Protein AF-A0A954SBE2-F1 (afdb_monomer)

Radius of gyration: 17.13 Å; Cα contacts (8 Å, |Δi|>4): 245; chains: 1; bounding box: 38×42×46 Å

Secondary structure (DSSP, 8-state):
--PPPPTHHHHHHHHHHHTEEESS--PEEEEEEEETTEEEEEEEEPPEEEESSTTTT-EE---EEE-HHHHHHHSEEEEEEEE-S-SSTT-TT-SEEEEEEEETTEEEEEEEESS--TTSPPSEEEE--S-------

Sequence (137 aa):
MRISPPPWLQDFTDEVCSCLRQLADADLGCHFHLVDGTWEVSLFFAATEYVGGELDGRRTFPTFWADLNQLMSVLEVEEMYWQANAVDEQDELGTHLAFRGNYQQHQVWLRLLAEAPHSLPSGQHIEAYRGGEVENW

Structure (mmCIF, N/CA/C/O backbone):
data_AF-A0A954SBE2-F1
#
_entry.id   AF-A0A954SBE2-F1
#
loop_
_atom_site.group_PDB
_atom_site.id
_atom_site.type_symbol
_atom_site.label_atom_id
_atom_site.label_alt_id
_atom_site.label_comp_id
_atom_site.label_asym_id
_atom_site.label_entity_id
_atom_site.label_seq_id
_atom_site.pdbx_PDB_ins_code
_atom_site.Cartn_x
_atom_site.Cartn_y
_atom_site.Cartn_z
_atom_site.occupancy
_atom_site.B_iso_or_equiv
_atom_site.auth_seq_id
_atom_site.auth_comp_id
_atom_site.auth_asym_id
_atom_site.auth_atom_id
_atom_site.pdbx_PDB_model_num
ATOM 1 N N . MET A 1 1 ? -2.157 22.759 5.482 1.00 46.91 1 MET A N 1
ATOM 2 C CA . MET A 1 1 ? -1.140 22.766 6.559 1.00 46.91 1 MET A CA 1
ATOM 3 C C . MET A 1 1 ? -0.405 21.438 6.465 1.00 46.91 1 MET A C 1
ATOM 5 O O . MET A 1 1 ? -1.086 20.425 6.445 1.00 46.91 1 MET A O 1
ATOM 9 N N . ARG A 1 2 ? 0.924 21.413 6.281 1.00 55.28 2 ARG A N 1
ATOM 10 C CA . ARG A 1 2 ? 1.673 20.142 6.272 1.00 55.28 2 ARG A CA 1
ATOM 11 C C . ARG A 1 2 ? 1.751 19.648 7.714 1.00 55.28 2 ARG A C 1
ATOM 13 O O . ARG A 1 2 ? 2.387 20.297 8.538 1.00 55.28 2 ARG A O 1
ATOM 20 N N . ILE A 1 3 ? 1.023 18.582 8.017 1.00 73.88 3 ILE A N 1
ATOM 21 C CA . ILE A 1 3 ? 1.048 17.925 9.322 1.00 73.88 3 ILE A CA 1
ATOM 22 C C . ILE A 1 3 ? 2.208 16.936 9.277 1.00 73.88 3 ILE A C 1
ATOM 24 O O . ILE A 1 3 ? 2.280 16.124 8.356 1.00 73.88 3 ILE A O 1
ATOM 28 N N . SER A 1 4 ? 3.135 17.036 10.226 1.00 82.75 4 SER A N 1
ATOM 29 C CA . SER A 1 4 ? 4.189 16.032 10.363 1.00 82.75 4 SER A CA 1
ATOM 30 C C . SER A 1 4 ? 3.567 14.709 10.818 1.00 82.75 4 SER A C 1
ATOM 32 O O . SER A 1 4 ? 2.741 14.741 11.738 1.00 82.75 4 SER A O 1
ATOM 34 N N . PRO A 1 5 ? 3.938 13.566 10.216 1.00 86.38 5 PRO A N 1
ATOM 35 C CA . PRO A 1 5 ? 3.435 12.277 10.663 1.00 86.38 5 PRO A CA 1
ATOM 36 C C . PRO A 1 5 ? 3.849 12.041 12.127 1.00 86.38 5 PRO A C 1
ATOM 38 O O . PRO A 1 5 ? 5.008 12.291 12.478 1.00 86.38 5 PRO A O 1
ATOM 41 N N . PRO A 1 6 ? 2.925 11.626 13.013 1.00 92.38 6 PRO A N 1
ATOM 42 C CA . PRO A 1 6 ? 3.270 11.249 14.376 1.00 92.38 6 PRO A CA 1
ATOM 43 C C . PRO A 1 6 ? 4.204 10.027 14.395 1.00 92.38 6 PRO A C 1
ATOM 45 O O . PRO A 1 6 ? 4.137 9.203 13.485 1.00 92.38 6 PRO A O 1
ATOM 48 N N . PRO A 1 7 ? 5.033 9.857 15.443 1.00 93.12 7 PRO A N 1
ATOM 49 C CA . PRO A 1 7 ? 6.016 8.771 15.508 1.00 93.12 7 PRO A CA 1
ATOM 50 C C . PRO A 1 7 ? 5.427 7.368 15.329 1.00 93.12 7 PRO A C 1
ATOM 52 O O . PRO A 1 7 ? 6.037 6.542 14.663 1.00 93.12 7 PRO A O 1
ATOM 55 N N . TRP A 1 8 ? 4.215 7.123 15.839 1.00 95.44 8 TRP A N 1
ATOM 56 C CA . TRP A 1 8 ? 3.563 5.814 15.739 1.00 95.44 8 TRP A CA 1
ATOM 57 C C . TRP A 1 8 ? 3.287 5.376 14.293 1.00 95.44 8 TRP A C 1
ATOM 59 O O . TRP A 1 8 ? 3.129 4.185 14.047 1.00 95.44 8 TRP A O 1
ATOM 69 N N . LEU A 1 9 ? 3.235 6.304 13.324 1.00 94.94 9 LEU A N 1
ATOM 70 C CA . LEU A 1 9 ? 3.090 5.945 11.909 1.00 94.94 9 LEU A CA 1
ATOM 71 C C . LEU A 1 9 ? 4.333 5.255 11.357 1.00 94.94 9 LEU A C 1
ATOM 73 O O . LEU A 1 9 ? 4.206 4.453 10.434 1.00 94.94 9 LEU A O 1
ATOM 77 N N . GLN A 1 10 ? 5.513 5.560 11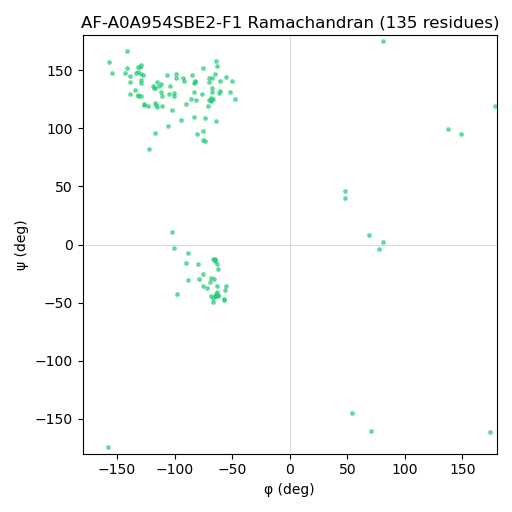.902 1.00 93.50 10 GLN A N 1
ATOM 78 C CA . GLN A 1 10 ? 6.727 4.833 11.552 1.00 93.50 10 GLN A CA 1
ATOM 79 C C . GLN A 1 10 ? 6.620 3.392 12.045 1.00 93.50 10 GLN A C 1
ATOM 81 O O . GLN A 1 10 ? 6.764 2.483 11.238 1.00 93.50 10 GLN A O 1
ATOM 86 N N . ASP A 1 11 ? 6.254 3.198 13.316 1.00 95.69 11 ASP A N 1
ATOM 87 C CA . ASP A 1 11 ? 6.068 1.864 13.900 1.00 95.69 11 ASP A CA 1
ATOM 88 C C . ASP A 1 11 ? 5.030 1.053 13.105 1.00 95.69 11 ASP A C 1
ATOM 90 O O . ASP A 1 11 ? 5.286 -0.079 12.705 1.00 95.69 11 ASP A O 1
ATOM 94 N N . PHE A 1 12 ? 3.887 1.674 12.784 1.00 97.06 12 PHE A N 1
ATOM 95 C CA . PHE A 1 12 ? 2.856 1.072 11.937 1.00 97.06 12 PHE A CA 1
ATOM 96 C C . PHE A 1 12 ? 3.407 0.657 10.569 1.00 97.06 12 PHE A C 1
ATOM 98 O O . PHE A 1 12 ? 3.171 -0.458 10.108 1.00 97.06 12 PHE A O 1
ATOM 105 N N . THR A 1 13 ? 4.144 1.555 9.912 1.00 95.69 13 THR A N 1
ATOM 106 C CA . THR A 1 13 ? 4.709 1.286 8.588 1.00 95.69 13 THR A CA 1
ATOM 107 C C . THR A 1 13 ? 5.721 0.148 8.657 1.00 95.69 13 THR A C 1
ATOM 109 O O . THR A 1 13 ? 5.665 -0.743 7.820 1.00 95.69 13 THR A O 1
ATOM 112 N N . ASP A 1 14 ? 6.587 0.115 9.669 1.00 95.88 14 ASP A N 1
ATOM 113 C CA . ASP A 1 14 ? 7.589 -0.938 9.852 1.00 95.88 14 ASP A CA 1
ATOM 114 C C . ASP A 1 14 ? 6.939 -2.314 10.083 1.00 95.88 14 ASP A C 1
ATOM 116 O O . ASP A 1 14 ? 7.365 -3.317 9.499 1.00 95.88 14 ASP A O 1
ATOM 120 N N . GLU A 1 15 ? 5.858 -2.371 10.866 1.00 97.81 15 GLU A N 1
ATOM 121 C CA . GLU A 1 15 ? 5.077 -3.596 11.056 1.00 97.81 15 GLU A CA 1
ATOM 122 C C . GLU A 1 15 ? 4.418 -4.062 9.751 1.00 97.81 15 GLU A C 1
ATOM 124 O O . GLU A 1 15 ? 4.519 -5.242 9.393 1.00 97.81 15 GLU A O 1
ATOM 129 N N . VAL A 1 16 ? 3.821 -3.148 8.979 1.00 97.62 16 VAL A N 1
ATOM 130 C CA . VAL A 1 16 ? 3.260 -3.460 7.656 1.00 97.62 16 VAL A CA 1
ATOM 131 C C . VAL A 1 16 ? 4.349 -3.938 6.689 1.00 97.62 16 VAL A C 1
ATOM 133 O O . VAL A 1 16 ? 4.157 -4.950 6.015 1.00 97.62 16 VAL A O 1
ATOM 136 N N . CYS A 1 17 ? 5.516 -3.288 6.654 1.00 95.75 17 CYS A N 1
ATOM 137 C CA . CYS A 1 17 ? 6.670 -3.697 5.846 1.00 95.75 17 CYS A CA 1
ATOM 138 C C . CYS A 1 17 ? 7.106 -5.129 6.163 1.00 95.75 17 CYS A C 1
ATOM 140 O O . CYS A 1 17 ? 7.432 -5.897 5.258 1.00 95.75 17 CYS A O 1
ATOM 142 N N . SER A 1 18 ? 7.063 -5.523 7.440 1.00 96.88 18 SER A N 1
ATOM 143 C CA . SER A 1 18 ? 7.404 -6.885 7.865 1.00 96.88 18 SER A CA 1
ATOM 144 C C . SER A 1 18 ? 6.461 -7.958 7.298 1.00 96.88 18 SER A C 1
ATOM 146 O O . SER A 1 18 ? 6.825 -9.138 7.266 1.00 96.88 18 SER A O 1
ATOM 148 N N . CYS A 1 19 ? 5.287 -7.557 6.798 1.00 97.56 19 CYS A N 1
ATOM 149 C CA . CYS A 1 19 ? 4.309 -8.419 6.134 1.00 97.56 19 CYS A CA 1
ATOM 150 C C . CYS A 1 19 ? 4.559 -8.552 4.620 1.00 97.56 19 CYS A C 1
ATOM 152 O O . CYS A 1 19 ? 3.895 -9.352 3.960 1.00 97.56 19 CYS A O 1
ATOM 154 N N . LEU A 1 20 ? 5.496 -7.785 4.050 1.00 96.75 20 LEU A N 1
ATOM 155 C CA . LEU A 1 20 ? 5.783 -7.774 2.616 1.00 96.75 20 LEU A CA 1
ATOM 156 C C . LEU A 1 20 ? 6.998 -8.645 2.279 1.00 96.75 20 LEU A C 1
ATOM 158 O O . LEU A 1 20 ? 7.949 -8.772 3.054 1.00 96.75 20 LEU A O 1
ATOM 162 N N . ARG A 1 21 ? 6.974 -9.267 1.102 1.00 95.38 21 ARG A N 1
ATOM 163 C CA . ARG A 1 21 ? 8.098 -10.019 0.528 1.00 95.38 21 ARG A CA 1
ATOM 164 C C . ARG A 1 21 ? 8.289 -9.576 -0.911 1.00 95.38 21 ARG A C 1
ATOM 166 O O . ARG A 1 21 ? 7.334 -9.623 -1.674 1.00 95.38 21 ARG A O 1
ATOM 173 N N . GLN A 1 22 ? 9.501 -9.193 -1.288 1.00 92.50 22 GLN A N 1
ATOM 174 C CA . GLN A 1 22 ? 9.834 -8.779 -2.652 1.00 92.50 22 GLN A CA 1
ATOM 175 C C . GLN A 1 22 ? 10.657 -9.853 -3.366 1.00 92.50 22 GLN A C 1
ATOM 177 O O . GLN A 1 22 ? 11.450 -10.552 -2.734 1.00 92.50 22 GLN A O 1
ATOM 182 N N . LEU A 1 23 ? 10.454 -10.000 -4.676 1.00 89.38 23 LEU A N 1
ATOM 183 C CA . LEU A 1 23 ? 11.255 -10.896 -5.513 1.00 89.38 23 LEU A CA 1
ATOM 184 C C . LEU A 1 23 ? 12.644 -10.312 -5.806 1.00 89.38 23 LEU A C 1
ATOM 186 O O . LEU A 1 23 ? 13.619 -11.053 -5.888 1.00 89.38 23 LEU A O 1
ATOM 190 N N . ALA A 1 24 ? 12.718 -8.993 -5.972 1.00 85.44 24 ALA A N 1
ATOM 191 C CA . ALA A 1 24 ? 13.939 -8.239 -6.222 1.00 85.44 24 ALA A CA 1
ATOM 192 C C . ALA A 1 24 ? 13.999 -7.037 -5.280 1.00 85.44 24 ALA A C 1
ATOM 194 O O . ALA A 1 24 ? 12.955 -6.541 -4.853 1.00 85.44 24 ALA A O 1
ATOM 195 N N . ASP A 1 25 ? 15.210 -6.578 -4.968 1.00 86.31 25 ASP A N 1
ATOM 196 C CA . ASP A 1 25 ? 15.389 -5.449 -4.064 1.00 86.31 25 ASP A CA 1
ATOM 197 C C . ASP A 1 25 ? 14.897 -4.141 -4.684 1.00 86.31 25 ASP A C 1
ATOM 199 O O . ASP A 1 25 ? 15.348 -3.743 -5.758 1.00 86.31 25 ASP A O 1
ATOM 203 N N . ALA A 1 26 ? 13.975 -3.478 -3.987 1.00 88.62 26 ALA A N 1
ATOM 204 C CA . ALA A 1 26 ? 13.473 -2.158 -4.327 1.00 88.62 26 ALA A CA 1
ATOM 205 C C . ALA A 1 26 ? 13.216 -1.347 -3.054 1.00 88.62 26 ALA A C 1
ATOM 207 O O . ALA A 1 26 ? 12.834 -1.891 -2.016 1.00 88.62 26 ALA A O 1
ATOM 208 N N . ASP A 1 27 ? 13.401 -0.032 -3.144 1.00 90.62 27 ASP A N 1
ATOM 209 C CA . ASP A 1 27 ? 13.077 0.869 -2.042 1.00 90.62 27 ASP A CA 1
ATOM 210 C C . ASP A 1 27 ? 11.560 0.950 -1.855 1.00 90.62 27 ASP A C 1
ATOM 212 O O . ASP A 1 27 ? 10.807 1.037 -2.827 1.00 90.62 27 ASP A O 1
ATOM 216 N N . LEU A 1 28 ? 11.097 0.965 -0.606 1.00 91.06 28 LEU A N 1
ATOM 217 C CA . LEU A 1 28 ? 9.688 1.178 -0.300 1.00 91.06 28 LEU A CA 1
ATOM 218 C C . LEU A 1 28 ? 9.405 2.674 -0.119 1.00 91.06 28 LEU A C 1
ATOM 220 O O . LEU A 1 28 ? 9.968 3.333 0.756 1.00 91.06 28 LEU A O 1
ATOM 224 N N . GLY A 1 29 ? 8.503 3.205 -0.935 1.00 91.88 29 GLY A N 1
ATOM 225 C CA . GLY A 1 29 ? 7.920 4.527 -0.773 1.00 91.88 29 GLY A CA 1
ATOM 226 C C . GLY A 1 29 ? 6.727 4.507 0.182 1.00 91.88 29 GLY A C 1
ATOM 227 O O . GLY A 1 29 ? 5.958 3.546 0.227 1.00 91.88 29 GLY A O 1
ATOM 228 N N . CYS A 1 30 ? 6.565 5.596 0.936 1.00 91.94 30 CYS A N 1
ATOM 229 C CA . CYS A 1 30 ? 5.444 5.789 1.847 1.00 91.94 30 CYS A CA 1
ATOM 230 C C . CYS A 1 30 ? 4.918 7.224 1.778 1.00 91.94 30 CYS A C 1
ATOM 232 O O . CYS A 1 30 ? 5.680 8.185 1.912 1.00 91.94 30 CYS A O 1
ATOM 234 N N . HIS A 1 31 ? 3.606 7.366 1.598 1.00 91.88 31 HIS A N 1
ATOM 235 C CA . HIS A 1 31 ? 2.900 8.641 1.643 1.00 91.88 31 HIS A CA 1
ATOM 236 C C . HIS A 1 31 ? 1.867 8.660 2.768 1.00 91.88 31 HIS A C 1
ATOM 238 O O . HIS A 1 31 ? 1.068 7.735 2.902 1.00 91.88 31 HIS A O 1
ATOM 244 N N . PHE A 1 32 ? 1.846 9.767 3.515 1.00 91.62 32 PHE A N 1
ATOM 245 C CA . PHE A 1 32 ? 0.911 10.001 4.611 1.00 91.62 32 PHE A CA 1
ATOM 246 C C . PHE A 1 32 ? 0.010 11.197 4.320 1.00 91.62 32 PHE A C 1
ATOM 248 O O . PHE A 1 32 ? 0.486 12.277 3.950 1.00 91.62 32 PHE A O 1
ATOM 255 N N . HIS A 1 33 ? -1.283 11.038 4.580 1.00 92.44 33 HIS A N 1
ATOM 256 C CA . HIS A 1 33 ? -2.234 12.138 4.576 1.00 92.44 33 HIS A CA 1
ATOM 257 C C . HIS A 1 33 ? -3.215 12.004 5.742 1.00 92.44 33 HIS A C 1
ATOM 259 O O . HIS A 1 33 ? -3.643 10.905 6.063 1.00 92.44 33 HIS A O 1
ATOM 265 N N . LEU A 1 34 ? -3.569 13.112 6.398 1.00 94.00 34 LEU A N 1
ATOM 266 C CA . LEU A 1 34 ? -4.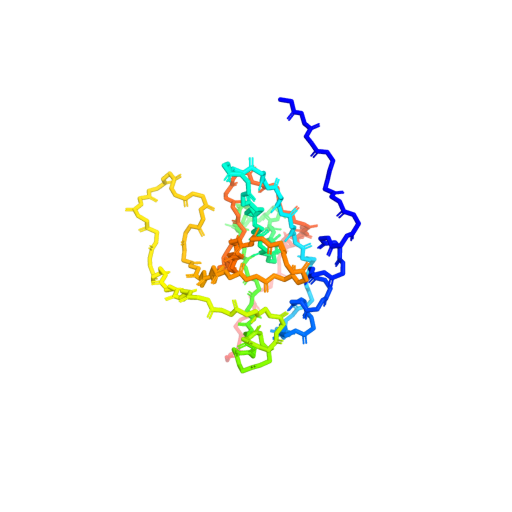608 13.115 7.430 1.00 94.00 34 LEU A CA 1
ATOM 267 C C . LEU A 1 34 ? -5.889 13.696 6.830 1.00 94.00 34 LEU A C 1
ATOM 269 O O . LEU A 1 34 ? -5.912 14.881 6.489 1.00 94.00 34 LEU A O 1
ATOM 273 N N . VAL A 1 35 ? -6.939 12.881 6.751 1.00 94.19 35 VAL A N 1
ATOM 274 C CA . VAL A 1 35 ? -8.254 13.248 6.207 1.00 94.19 35 VAL A CA 1
ATOM 275 C C . VAL A 1 35 ? -9.318 12.924 7.242 1.00 94.19 35 VAL A C 1
ATOM 277 O O . VAL A 1 35 ? -9.436 11.780 7.667 1.00 94.19 35 VAL A O 1
ATOM 280 N N . ASP A 1 36 ? -10.065 13.933 7.693 1.00 93.38 36 ASP A N 1
ATOM 281 C CA . ASP A 1 36 ? -11.191 13.771 8.627 1.00 93.38 36 ASP A CA 1
ATOM 282 C C . ASP A 1 36 ? -10.879 12.898 9.862 1.00 93.38 36 ASP A C 1
ATOM 284 O O . ASP A 1 36 ? -11.686 12.087 10.311 1.00 93.38 36 ASP A O 1
ATOM 288 N N . GLY A 1 37 ? -9.675 13.059 10.423 1.00 93.25 37 GLY A N 1
ATOM 289 C CA . GLY A 1 37 ? -9.215 12.308 11.598 1.00 93.25 37 GLY A CA 1
ATOM 290 C C . GLY A 1 37 ? -8.685 10.898 11.305 1.00 93.25 37 GLY A C 1
ATOM 291 O O . GLY A 1 37 ? -8.276 10.213 12.239 1.00 93.25 37 GLY A O 1
ATOM 292 N N . THR A 1 38 ? -8.644 10.491 10.037 1.00 96.38 38 THR A N 1
ATOM 293 C CA . THR A 1 38 ? -8.099 9.212 9.566 1.00 96.38 38 THR A CA 1
ATOM 294 C C . THR A 1 38 ? -6.748 9.430 8.899 1.00 96.38 38 THR A C 1
ATOM 296 O O . THR A 1 38 ? -6.608 10.291 8.027 1.00 96.38 38 THR A O 1
ATOM 299 N N . TRP A 1 39 ? -5.746 8.651 9.298 1.00 97.00 39 TRP A N 1
ATOM 300 C CA . TRP A 1 39 ? -4.458 8.639 8.614 1.00 97.00 39 TRP A CA 1
ATOM 301 C C . TRP A 1 39 ? -4.515 7.715 7.406 1.00 97.00 39 TRP A C 1
ATOM 303 O O . TRP A 1 39 ? -4.570 6.497 7.543 1.00 97.00 39 TRP A O 1
ATOM 313 N N . GLU A 1 40 ? -4.484 8.296 6.217 1.00 96.94 40 GLU A N 1
ATOM 314 C CA . GLU A 1 40 ? -4.292 7.563 4.978 1.00 96.94 40 GLU A CA 1
ATOM 315 C C . GLU A 1 40 ? -2.804 7.293 4.762 1.00 96.94 40 GLU A C 1
ATOM 317 O O . GLU A 1 40 ? -1.986 8.219 4.748 1.00 96.94 40 GLU A O 1
ATOM 322 N N . VAL A 1 41 ? -2.462 6.019 4.593 1.00 96.75 41 VAL A N 1
ATOM 323 C CA . VAL A 1 41 ? -1.092 5.536 4.423 1.00 96.75 41 VAL A CA 1
ATOM 324 C C . VAL A 1 41 ? -1.031 4.768 3.117 1.00 96.75 41 VAL A C 1
ATOM 326 O O . VAL A 1 41 ? -1.748 3.790 2.945 1.00 96.75 41 VAL A O 1
ATOM 329 N N . SER A 1 42 ? -0.205 5.209 2.177 1.00 96.94 42 SER A N 1
ATOM 330 C CA . SER A 1 42 ? -0.013 4.529 0.892 1.00 96.94 42 SER A CA 1
ATOM 331 C C . SER A 1 42 ? 1.421 4.038 0.783 1.00 96.94 42 SER A C 1
ATOM 333 O O . SER A 1 42 ? 2.344 4.851 0.836 1.00 96.94 42 SER A O 1
ATOM 335 N N . LEU A 1 43 ? 1.591 2.724 0.642 1.00 96.75 43 LEU A N 1
ATOM 336 C CA . LEU A 1 43 ? 2.880 2.059 0.471 1.00 96.75 43 LEU A CA 1
ATOM 337 C C . LEU A 1 43 ? 2.989 1.475 -0.932 1.00 96.75 43 LEU A C 1
ATOM 339 O O . LEU A 1 43 ? 2.041 0.874 -1.440 1.00 96.75 43 LEU A O 1
ATOM 343 N N . PHE A 1 44 ? 4.158 1.638 -1.535 1.00 95.88 44 PHE A N 1
ATOM 344 C CA . PHE A 1 44 ? 4.471 1.147 -2.872 1.00 95.88 44 PHE A CA 1
ATOM 345 C C . PHE A 1 44 ? 5.971 0.935 -2.990 1.00 95.88 44 PHE A C 1
ATOM 347 O O . PHE A 1 44 ? 6.754 1.680 -2.406 1.00 95.88 44 PHE A O 1
ATOM 354 N N . PHE A 1 45 ? 6.397 -0.048 -3.771 1.00 95.44 45 PHE A N 1
ATOM 355 C CA . PHE A 1 45 ? 7.810 -0.171 -4.103 1.00 95.44 45 PHE A CA 1
ATOM 356 C C . PHE A 1 45 ? 8.174 0.766 -5.252 1.00 95.44 45 PHE A C 1
ATOM 358 O O . PHE A 1 45 ? 7.409 0.928 -6.205 1.00 95.44 45 PHE A O 1
ATOM 365 N N . ALA A 1 46 ? 9.345 1.386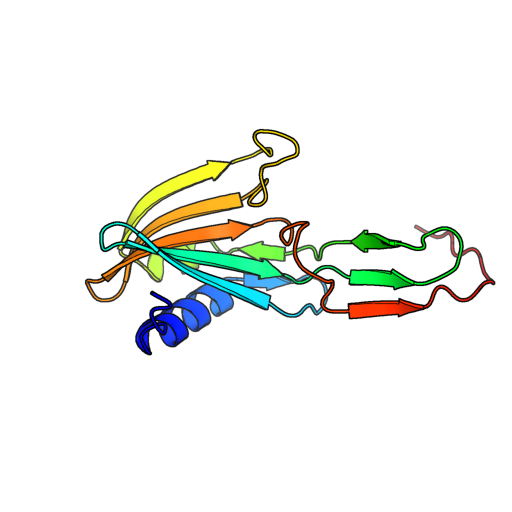 -5.161 1.00 92.75 46 ALA A N 1
ATOM 366 C CA . ALA A 1 46 ? 9.850 2.295 -6.169 1.00 92.75 46 ALA A CA 1
ATOM 367 C C . ALA A 1 46 ? 10.012 1.583 -7.519 1.00 92.75 46 ALA A C 1
ATOM 369 O O . ALA A 1 46 ? 10.450 0.435 -7.599 1.00 92.75 46 ALA A O 1
ATOM 370 N N . ALA A 1 47 ? 9.670 2.295 -8.592 1.00 91.88 47 ALA A N 1
ATOM 371 C CA . ALA A 1 47 ? 9.889 1.802 -9.942 1.00 91.88 47 ALA A CA 1
ATOM 372 C C . ALA A 1 47 ? 11.369 1.898 -10.326 1.00 91.88 47 ALA A C 1
ATOM 374 O O . ALA A 1 47 ? 12.069 2.829 -9.907 1.00 91.88 47 ALA A O 1
ATOM 375 N N . THR A 1 48 ? 11.788 1.001 -11.211 1.00 90.44 48 THR A N 1
ATOM 376 C CA . THR A 1 48 ? 13.071 1.078 -11.908 1.00 90.44 48 THR A CA 1
ATOM 377 C C . THR A 1 48 ? 12.847 1.619 -13.313 1.00 90.44 48 THR A C 1
ATOM 379 O O . THR A 1 48 ? 12.005 1.097 -14.049 1.00 90.44 48 THR A O 1
ATOM 382 N N . GLU A 1 49 ? 13.591 2.657 -13.686 1.00 90.88 49 GLU A N 1
ATOM 383 C CA . GLU A 1 49 ? 13.550 3.264 -15.018 1.00 90.88 49 GLU A CA 1
ATOM 384 C C . GLU A 1 49 ? 14.775 2.858 -15.845 1.00 90.88 49 GLU A C 1
ATOM 386 O O . GLU A 1 49 ? 15.908 2.871 -15.361 1.00 90.88 49 GLU A O 1
ATOM 391 N N . TYR A 1 50 ? 14.559 2.511 -17.110 1.00 88.12 50 TYR A N 1
ATOM 392 C CA . TYR A 1 50 ? 15.639 2.312 -18.072 1.00 88.12 50 TYR A CA 1
ATOM 393 C C . TYR A 1 50 ? 16.072 3.655 -18.657 1.00 88.12 50 TYR A C 1
ATOM 395 O O . TYR A 1 50 ? 15.232 4.428 -19.108 1.00 88.12 50 TYR A O 1
ATOM 403 N N . VAL A 1 51 ? 17.381 3.909 -18.676 1.00 88.56 51 VAL A N 1
ATOM 404 C CA . VAL A 1 51 ? 17.971 5.141 -19.207 1.00 88.56 51 VAL A CA 1
ATOM 405 C C . VAL A 1 51 ? 18.872 4.812 -20.397 1.00 88.56 51 VAL A C 1
ATOM 407 O O . VAL A 1 51 ? 19.837 4.050 -20.286 1.00 88.56 51 VAL A O 1
ATOM 410 N N . GLY A 1 52 ? 18.559 5.408 -21.544 1.00 85.94 52 GLY A N 1
ATOM 411 C CA . GLY A 1 52 ? 19.196 5.166 -22.834 1.00 85.94 52 GLY A CA 1
ATOM 412 C C . GLY A 1 52 ? 18.685 3.917 -23.566 1.00 85.94 52 GLY A C 1
ATOM 413 O O . GLY A 1 52 ? 17.885 3.131 -23.064 1.00 85.94 52 GLY A O 1
ATOM 414 N N . GLY A 1 53 ? 19.173 3.715 -24.794 1.00 89.19 53 GLY A N 1
ATOM 415 C CA . GLY A 1 53 ? 18.823 2.547 -25.612 1.00 89.19 53 GLY A CA 1
ATOM 416 C C . GLY A 1 53 ? 17.383 2.561 -26.142 1.00 89.19 53 GLY A C 1
ATOM 417 O O . GLY A 1 53 ? 16.757 3.608 -26.253 1.00 89.19 53 GLY A O 1
ATOM 418 N N . GLU A 1 54 ? 16.870 1.392 -26.534 1.00 90.62 54 GLU A N 1
ATOM 419 C CA . GLU A 1 54 ? 15.516 1.250 -27.107 1.00 90.62 54 GLU A CA 1
ATOM 420 C C . GLU A 1 54 ? 14.402 1.240 -26.053 1.00 90.62 54 GLU A C 1
ATOM 422 O O . GLU A 1 54 ? 13.236 1.428 -26.386 1.00 90.62 54 GLU A O 1
ATOM 427 N N . LEU A 1 55 ? 14.759 1.014 -24.787 1.00 86.88 55 LEU A N 1
ATOM 428 C CA . LEU A 1 55 ? 13.828 0.950 -23.660 1.00 86.88 55 LEU A CA 1
ATOM 429 C C . LEU A 1 55 ? 13.841 2.229 -22.814 1.00 86.88 55 LEU A C 1
ATOM 431 O O . LEU A 1 55 ? 13.272 2.224 -21.729 1.00 86.88 55 LEU A O 1
ATOM 435 N N . ASP A 1 56 ? 14.488 3.297 -23.286 1.00 89.75 56 ASP A N 1
ATOM 436 C CA . ASP A 1 56 ? 14.615 4.563 -22.559 1.00 89.75 56 ASP A CA 1
ATOM 437 C C . ASP A 1 56 ? 13.252 5.088 -22.074 1.00 89.75 56 ASP A C 1
ATOM 439 O O . ASP A 1 56 ? 12.274 5.112 -22.826 1.00 89.75 56 ASP A O 1
ATOM 443 N N . GLY A 1 57 ? 13.177 5.465 -20.797 1.00 87.50 57 GLY A N 1
ATOM 444 C CA . GLY A 1 57 ? 11.958 5.928 -20.128 1.00 87.50 57 GLY A CA 1
ATOM 445 C C . GLY A 1 57 ? 10.973 4.823 -19.730 1.00 87.50 57 GLY A C 1
ATOM 446 O O . GLY A 1 57 ? 9.956 5.097 -19.086 1.00 87.50 57 GLY A O 1
ATOM 447 N N . ARG A 1 58 ? 11.231 3.554 -20.080 1.00 90.38 58 ARG A N 1
ATOM 448 C CA . ARG A 1 58 ? 10.389 2.441 -19.628 1.00 90.38 58 ARG A CA 1
ATOM 449 C C . ARG A 1 58 ? 10.548 2.260 -18.123 1.00 90.38 58 ARG A C 1
ATOM 451 O O . ARG A 1 58 ? 11.661 2.121 -17.623 1.00 90.38 58 ARG A O 1
ATOM 458 N N . ARG A 1 59 ? 9.420 2.162 -17.418 1.00 90.75 59 ARG A N 1
ATOM 459 C CA . ARG A 1 59 ? 9.369 1.802 -15.997 1.00 90.75 59 ARG A CA 1
ATOM 460 C C . ARG A 1 59 ? 9.031 0.326 -15.829 1.00 90.75 59 ARG A C 1
AT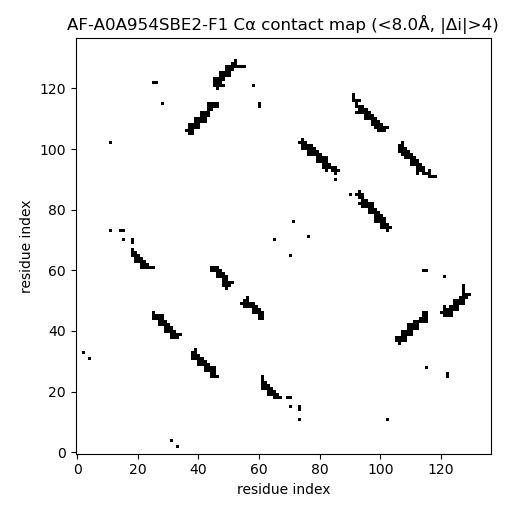OM 462 O O . ARG A 1 59 ? 8.240 -0.239 -16.585 1.00 90.75 59 ARG A O 1
ATOM 469 N N . THR A 1 60 ? 9.641 -0.290 -14.830 1.00 91.69 60 THR A N 1
ATOM 470 C CA . THR A 1 60 ? 9.301 -1.630 -14.350 1.00 91.69 60 THR A CA 1
ATOM 471 C C . THR A 1 60 ? 9.061 -1.576 -12.854 1.00 91.69 60 THR A C 1
ATOM 473 O O . THR A 1 60 ? 9.679 -0.776 -12.148 1.00 91.69 60 THR A O 1
ATOM 476 N N . PHE A 1 61 ? 8.136 -2.406 -12.388 1.00 92.69 61 PHE A N 1
ATOM 477 C CA . PHE A 1 61 ? 7.731 -2.463 -10.992 1.00 92.69 61 PHE A CA 1
ATOM 478 C C . PHE A 1 61 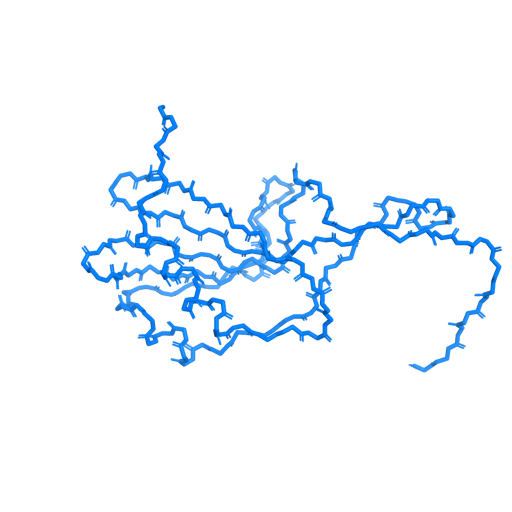? 8.118 -3.825 -10.415 1.00 92.69 61 PHE A C 1
ATOM 480 O O . PHE A 1 61 ? 7.998 -4.842 -11.111 1.00 92.69 61 PHE A O 1
ATOM 487 N N . PRO A 1 62 ? 8.616 -3.870 -9.174 1.00 92.31 62 PRO A N 1
ATOM 488 C CA . PRO A 1 62 ? 9.035 -5.119 -8.568 1.00 92.31 62 PRO A CA 1
ATOM 489 C C . PRO A 1 62 ? 7.825 -5.999 -8.260 1.00 92.31 62 PRO A C 1
ATOM 491 O O . PRO A 1 62 ? 6.768 -5.539 -7.834 1.00 92.31 62 PRO A O 1
ATOM 494 N N . THR A 1 63 ? 8.002 -7.305 -8.443 1.00 95.06 63 THR A N 1
ATOM 495 C CA . THR A 1 63 ? 7.026 -8.290 -7.973 1.00 95.06 63 THR A CA 1
ATOM 496 C C . THR A 1 63 ? 7.164 -8.454 -6.466 1.00 95.06 63 THR A C 1
ATOM 498 O O . THR A 1 63 ? 8.266 -8.697 -5.967 1.00 95.06 63 THR A O 1
ATOM 501 N N . PHE A 1 64 ? 6.049 -8.366 -5.747 1.00 96.19 64 PHE A N 1
ATOM 502 C CA . PHE A 1 64 ? 6.001 -8.584 -4.308 1.00 96.19 64 PHE A CA 1
ATOM 503 C C . PHE A 1 64 ? 4.737 -9.343 -3.894 1.00 96.19 64 PHE A C 1
ATOM 505 O O . PHE A 1 64 ? 3.778 -9.472 -4.656 1.00 96.19 64 PHE A O 1
ATOM 512 N N . TRP A 1 65 ? 4.743 -9.835 -2.661 1.00 96.62 65 TRP A N 1
ATOM 513 C CA . TRP A 1 65 ? 3.626 -10.500 -2.008 1.00 96.62 65 TRP A CA 1
ATOM 514 C C . TRP A 1 65 ? 3.386 -9.870 -0.641 1.00 96.62 65 TRP A C 1
ATOM 516 O O . TRP A 1 65 ? 4.333 -9.476 0.040 1.00 96.62 65 TRP A O 1
ATOM 526 N N . ALA A 1 66 ? 2.123 -9.823 -0.228 1.00 96.62 66 ALA A N 1
ATOM 527 C CA . ALA A 1 66 ? 1.726 -9.445 1.120 1.00 96.62 66 ALA A CA 1
ATOM 528 C C . ALA A 1 66 ? 1.176 -10.675 1.849 1.00 96.62 66 ALA A C 1
ATOM 530 O O . ALA A 1 66 ? 0.274 -11.349 1.344 1.00 96.62 66 ALA A O 1
ATOM 531 N N . ASP A 1 67 ? 1.697 -10.962 3.040 1.00 97.62 67 ASP A N 1
ATOM 532 C CA . ASP A 1 67 ? 1.066 -11.911 3.952 1.00 97.62 67 ASP A CA 1
ATOM 533 C C . ASP A 1 67 ? -0.156 -11.238 4.581 1.00 97.62 67 ASP A C 1
ATOM 535 O O . ASP A 1 67 ? -0.052 -10.472 5.539 1.00 97.62 67 ASP A O 1
ATOM 539 N N . LEU A 1 68 ? -1.333 -11.511 4.017 1.00 96.50 68 LEU A N 1
ATOM 540 C CA . LEU A 1 68 ? -2.576 -10.901 4.478 1.00 96.50 68 LEU A CA 1
ATOM 541 C C . LEU A 1 68 ? -2.951 -11.341 5.894 1.00 96.50 68 LEU A C 1
ATOM 543 O O . LEU A 1 68 ? -3.564 -10.562 6.613 1.00 96.50 68 LEU A O 1
ATOM 547 N N . ASN A 1 69 ? -2.577 -12.551 6.321 1.00 96.69 69 ASN A N 1
ATOM 548 C CA . ASN A 1 69 ? -2.869 -13.000 7.682 1.00 96.69 69 ASN A CA 1
ATOM 549 C C . ASN A 1 69 ? -2.048 -12.200 8.692 1.00 96.69 69 ASN A C 1
ATOM 551 O O . ASN A 1 69 ? -2.589 -11.746 9.699 1.00 96.69 69 ASN A O 1
ATOM 555 N N . GLN A 1 70 ? -0.758 -12.002 8.405 1.00 96.62 70 GLN A N 1
ATOM 556 C CA . GLN A 1 70 ? 0.106 -11.171 9.237 1.00 96.62 70 GLN A CA 1
ATOM 557 C C . GLN A 1 70 ? -0.355 -9.710 9.204 1.00 96.62 70 GLN A C 1
ATOM 559 O O . GLN A 1 70 ? -0.496 -9.090 10.255 1.00 96.62 70 GLN A O 1
ATOM 564 N N . LEU A 1 71 ? -0.690 -9.183 8.027 1.00 96.25 71 LEU A N 1
ATOM 565 C CA . LEU A 1 71 ? -1.137 -7.802 7.873 1.00 96.25 71 LEU A CA 1
ATOM 566 C C . LEU A 1 71 ? -2.433 -7.518 8.639 1.00 96.25 71 LEU A C 1
ATOM 568 O O . LEU A 1 71 ? -2.522 -6.524 9.352 1.00 96.25 71 LEU A O 1
ATOM 572 N N . MET A 1 72 ? -3.415 -8.419 8.557 1.00 95.44 72 MET A N 1
ATOM 573 C CA . MET A 1 72 ? -4.660 -8.315 9.325 1.00 95.44 72 MET A CA 1
ATOM 574 C C . MET A 1 72 ? -4.448 -8.431 10.843 1.00 95.44 72 MET A C 1
ATOM 576 O O . MET A 1 72 ? -5.372 -8.139 11.593 1.00 95.44 72 MET A O 1
ATOM 580 N N . SER A 1 73 ? -3.268 -8.859 11.308 1.00 96.25 73 SER A N 1
ATOM 581 C CA . SER A 1 73 ? -2.915 -8.859 12.734 1.00 96.25 73 SER A CA 1
ATOM 582 C C . SER A 1 73 ? -2.239 -7.567 13.209 1.00 96.25 73 SER A C 1
ATOM 584 O O . SER A 1 73 ? -2.194 -7.336 14.414 1.00 96.25 73 SER A O 1
ATOM 586 N N . VAL A 1 74 ? -1.747 -6.725 12.287 1.00 97.56 74 VAL A N 1
ATOM 587 C CA . VAL A 1 74 ? -1.110 -5.430 12.608 1.00 97.56 74 VAL A CA 1
ATOM 588 C C . VAL A 1 74 ? -2.144 -4.405 13.077 1.00 97.56 74 VAL A C 1
ATOM 590 O O . VAL A 1 74 ? -1.874 -3.613 13.973 1.00 97.56 74 VAL A O 1
ATOM 593 N N . LEU A 1 75 ? -3.342 -4.413 12.490 1.00 96.19 75 LEU A N 1
ATOM 594 C CA . LEU A 1 75 ? -4.420 -3.486 12.826 1.00 96.19 75 LEU A CA 1
ATOM 595 C C . LEU A 1 75 ? -5.730 -4.224 13.097 1.00 96.19 75 LEU A C 1
ATOM 597 O O . LEU A 1 75 ? -5.989 -5.296 12.556 1.00 96.19 75 LEU A O 1
ATOM 601 N N . GLU A 1 76 ? -6.597 -3.606 13.889 1.00 97.25 76 GLU A N 1
ATOM 602 C CA . GLU A 1 76 ? -7.980 -4.047 14.049 1.00 97.25 76 GLU A CA 1
ATOM 603 C C . GLU A 1 76 ? -8.762 -3.675 12.782 1.00 97.25 76 GLU A C 1
ATOM 605 O O . GLU A 1 76 ? -9.282 -2.564 12.672 1.00 97.25 76 GLU A O 1
ATOM 610 N N . VAL A 1 77 ? -8.779 -4.576 11.793 1.00 97.62 77 VAL A N 1
ATOM 611 C CA . VAL A 1 77 ? -9.414 -4.349 10.484 1.00 97.62 77 VAL A CA 1
ATOM 612 C C . VAL A 1 77 ? -10.937 -4.274 10.617 1.00 97.62 77 VAL A C 1
ATOM 614 O O . VAL A 1 77 ? -11.587 -5.211 11.078 1.00 97.62 77 VAL A O 1
ATOM 617 N N . GLU A 1 78 ? -11.505 -3.172 10.140 1.00 97.56 78 GLU A N 1
ATOM 618 C CA . GLU A 1 78 ? -12.945 -2.929 10.030 1.00 97.56 78 GLU A CA 1
ATOM 619 C C . GLU A 1 78 ? -13.436 -3.218 8.607 1.00 97.56 78 GLU A C 1
ATOM 621 O O . GLU A 1 78 ? -14.479 -3.843 8.413 1.00 97.56 78 GLU A O 1
ATOM 626 N N . GLU A 1 79 ? -12.664 -2.792 7.604 1.00 97.69 79 GLU A N 1
ATOM 627 C CA . GLU A 1 79 ? -12.990 -2.959 6.190 1.00 97.69 79 GLU A CA 1
ATOM 628 C C . GLU A 1 79 ? -11.744 -3.349 5.389 1.00 97.69 79 GLU A C 1
ATOM 630 O O . GLU A 1 79 ? -10.635 -2.878 5.653 1.00 97.69 79 GLU A O 1
ATOM 635 N N . MET A 1 80 ? -11.938 -4.188 4.372 1.00 97.75 80 MET A N 1
ATOM 636 C CA . MET A 1 80 ? -10.894 -4.581 3.430 1.00 97.75 80 MET A CA 1
ATOM 637 C C . MET A 1 80 ? -11.439 -4.512 2.007 1.00 97.75 80 MET A C 1
ATOM 639 O O . MET A 1 80 ? -12.512 -5.044 1.718 1.00 97.75 80 MET A O 1
ATOM 643 N N . TYR A 1 81 ? -10.666 -3.901 1.114 1.00 97.56 81 TYR A N 1
ATOM 644 C CA . TYR A 1 81 ? -11.003 -3.748 -0.294 1.00 97.56 81 TYR A CA 1
ATOM 645 C C . TYR A 1 81 ? -9.848 -4.188 -1.183 1.00 97.56 81 TYR A C 1
ATOM 647 O O . TYR A 1 81 ? -8.674 -4.092 -0.825 1.00 97.56 81 TYR A O 1
ATOM 655 N N . TRP A 1 82 ? -10.202 -4.625 -2.384 1.00 97.88 82 TRP A N 1
ATOM 656 C CA . TRP A 1 82 ? -9.264 -4.814 -3.475 1.00 97.88 82 TRP A CA 1
ATOM 657 C C . TRP A 1 82 ? -9.777 -4.052 -4.688 1.00 97.88 82 TRP A C 1
ATOM 659 O O . TRP A 1 82 ? -10.874 -4.320 -5.182 1.00 97.88 82 TRP A O 1
ATOM 669 N N . GLN A 1 83 ? -8.968 -3.116 -5.168 1.00 97.62 83 GLN A N 1
ATOM 670 C CA . GLN A 1 83 ? -9.164 -2.494 -6.463 1.00 97.62 83 GLN A CA 1
ATOM 671 C C . GLN A 1 83 ? -8.312 -3.251 -7.482 1.00 97.62 83 GLN A C 1
ATOM 673 O O . GLN A 1 83 ? -7.088 -3.158 -7.471 1.00 97.62 83 GLN A O 1
ATOM 678 N N . ALA A 1 84 ? -8.967 -4.038 -8.337 1.00 96.31 84 ALA A N 1
ATOM 679 C CA . ALA A 1 84 ? -8.284 -4.906 -9.298 1.00 96.31 84 ALA A CA 1
ATOM 680 C C . ALA A 1 84 ? -7.687 -4.156 -10.497 1.00 96.31 84 ALA A C 1
ATOM 682 O O . ALA A 1 84 ? -6.744 -4.652 -11.106 1.00 96.31 84 ALA A O 1
ATOM 683 N N . ASN A 1 85 ? -8.244 -2.991 -10.834 1.00 95.38 85 ASN A N 1
ATOM 684 C CA . ASN A 1 85 ? -7.816 -2.157 -11.953 1.00 95.38 85 ASN A CA 1
ATOM 685 C C . ASN A 1 85 ? -7.902 -0.684 -11.554 1.00 95.38 85 ASN A C 1
ATOM 687 O O . ASN A 1 85 ? -8.772 -0.327 -10.758 1.00 95.38 85 ASN A O 1
ATOM 691 N N . ALA A 1 86 ? -7.057 0.149 -12.159 1.00 94.31 86 ALA A N 1
ATOM 692 C CA . ALA A 1 86 ? -7.194 1.600 -12.096 1.00 94.31 86 ALA A CA 1
ATOM 693 C C . ALA A 1 86 ? -8.585 2.042 -12.580 1.00 94.31 86 ALA A C 1
ATOM 695 O O . ALA A 1 86 ? -9.151 1.443 -13.501 1.00 94.31 86 ALA A O 1
ATOM 696 N N . VAL A 1 87 ? -9.129 3.086 -11.956 1.00 92.50 87 VAL A N 1
ATOM 697 C CA . VAL A 1 87 ? -10.423 3.662 -12.351 1.00 92.50 87 VAL A CA 1
ATOM 698 C C . VAL A 1 87 ? -10.329 4.309 -13.734 1.00 92.50 87 VAL A C 1
ATOM 700 O O . VAL A 1 87 ? -11.191 4.085 -14.586 1.00 92.50 87 VAL A O 1
ATOM 703 N N . ASP A 1 88 ? -9.275 5.091 -13.956 1.00 92.44 88 ASP A N 1
ATOM 704 C CA . ASP A 1 88 ? -8.940 5.738 -15.219 1.00 92.44 88 ASP A CA 1
ATOM 705 C C . ASP A 1 88 ? -7.436 6.080 -15.271 1.00 92.44 88 ASP A C 1
ATOM 707 O O . ASP A 1 88 ? -6.666 5.697 -14.392 1.00 92.44 88 ASP A O 1
ATOM 711 N N . GLU A 1 89 ? -7.007 6.789 -16.317 1.00 86.94 89 GLU A N 1
ATOM 712 C CA . GLU A 1 89 ? -5.605 7.189 -16.526 1.00 86.94 89 GLU A CA 1
ATOM 713 C C . GLU A 1 89 ? -5.080 8.206 -15.493 1.00 86.94 89 GLU A C 1
ATOM 715 O O . GLU A 1 89 ? -3.881 8.468 -15.454 1.00 86.94 89 GLU A O 1
ATOM 720 N N . GLN A 1 90 ? -5.957 8.812 -14.689 1.00 90.12 90 GLN A N 1
ATOM 721 C CA . GLN A 1 90 ? -5.609 9.803 -13.664 1.00 90.12 90 GLN A CA 1
ATOM 722 C C . GLN A 1 90 ? -5.579 9.191 -12.257 1.00 90.12 90 GLN A C 1
ATOM 724 O O . GLN A 1 90 ? -5.251 9.881 -11.288 1.00 90.12 90 GLN A O 1
ATOM 729 N N . ASP A 1 91 ? -5.922 7.909 -12.129 1.00 92.62 91 ASP A N 1
ATOM 730 C CA . ASP A 1 91 ? -5.882 7.177 -10.872 1.00 92.62 91 ASP A CA 1
ATOM 731 C C . ASP A 1 91 ? -4.439 6.820 -10.483 1.00 92.62 91 ASP A C 1
ATOM 733 O O . ASP A 1 91 ? -3.917 5.753 -10.803 1.00 92.62 91 ASP A O 1
ATOM 737 N N . GLU A 1 92 ? -3.803 7.722 -9.739 1.00 91.94 92 GLU A N 1
ATOM 738 C CA . GLU A 1 92 ? -2.443 7.550 -9.212 1.00 91.94 92 GLU A CA 1
ATOM 739 C C . GLU A 1 92 ? -2.304 6.401 -8.191 1.00 91.94 92 GLU A C 1
ATOM 741 O O . GLU A 1 92 ? -1.178 6.025 -7.866 1.00 91.94 92 GLU A O 1
ATOM 746 N N . LEU A 1 93 ? -3.406 5.856 -7.653 1.00 93.69 93 LEU A N 1
ATOM 747 C CA . LEU A 1 93 ? -3.366 4.713 -6.730 1.00 93.69 93 LEU A CA 1
ATOM 748 C C . LEU A 1 93 ? -3.408 3.372 -7.470 1.00 93.69 93 LEU A C 1
ATOM 750 O O . LEU A 1 93 ? -2.853 2.386 -6.981 1.00 93.69 93 LEU A O 1
ATOM 754 N N . GLY A 1 94 ? -4.072 3.334 -8.627 1.00 95.38 94 GLY A N 1
ATOM 755 C CA . GLY A 1 94 ? -4.135 2.170 -9.504 1.00 95.38 94 GLY A CA 1
ATOM 756 C C . GLY A 1 94 ? -4.626 0.899 -8.804 1.00 95.38 94 GLY A C 1
ATOM 757 O O . GLY A 1 94 ? -5.496 0.925 -7.930 1.00 95.38 94 GLY A O 1
ATOM 758 N N . THR A 1 95 ? -4.086 -0.252 -9.199 1.00 97.00 95 THR A N 1
ATOM 759 C CA . THR A 1 95 ? -4.402 -1.540 -8.565 1.00 97.00 95 THR A CA 1
ATOM 760 C C . THR A 1 95 ? -3.812 -1.599 -7.160 1.00 97.00 95 THR A C 1
ATOM 762 O O . THR A 1 95 ? -2.604 -1.450 -6.988 1.00 97.00 95 THR A O 1
ATOM 765 N N . HIS A 1 96 ? -4.639 -1.859 -6.146 1.00 97.94 96 HIS A N 1
ATOM 766 C CA . HIS A 1 96 ? -4.174 -1.879 -4.759 1.00 97.94 96 HIS A CA 1
ATOM 767 C C . HIS A 1 96 ? -5.072 -2.703 -3.833 1.00 97.94 96 HIS A C 1
ATOM 769 O O . HIS A 1 96 ? -6.265 -2.905 -4.082 1.00 97.94 96 HIS A O 1
ATOM 775 N N . LEU A 1 97 ? -4.490 -3.151 -2.723 1.00 98.19 97 LEU A N 1
ATOM 776 C CA . LEU A 1 97 ? -5.238 -3.609 -1.553 1.00 98.19 97 LEU A CA 1
ATOM 777 C C . LEU A 1 97 ? -5.428 -2.436 -0.597 1.00 98.19 97 LEU A C 1
ATOM 779 O O . LEU A 1 97 ? -4.498 -1.657 -0.400 1.00 98.19 97 LEU A O 1
ATOM 783 N N . ALA A 1 98 ? -6.600 -2.327 0.021 1.00 98.12 98 ALA A N 1
ATOM 784 C CA . ALA A 1 98 ? -6.873 -1.311 1.025 1.00 98.12 98 ALA A CA 1
ATOM 785 C C . ALA A 1 98 ? -7.458 -1.918 2.298 1.00 98.12 98 ALA A C 1
ATOM 787 O O . ALA A 1 98 ? -8.302 -2.810 2.241 1.00 98.12 98 ALA A O 1
ATOM 788 N N . PHE A 1 99 ? -7.037 -1.386 3.441 1.00 98.38 99 PHE A N 1
ATOM 789 C CA . PHE A 1 99 ? -7.477 -1.802 4.767 1.00 98.38 99 PHE A CA 1
ATOM 790 C C . PHE A 1 99 ? -7.839 -0.561 5.560 1.00 98.38 99 PHE A C 1
ATOM 792 O O . PHE A 1 99 ? -7.040 0.371 5.654 1.00 98.38 99 PHE A O 1
ATOM 799 N N . ARG A 1 100 ? -9.030 -0.556 6.146 1.00 98.12 100 ARG A N 1
ATOM 800 C CA . ARG A 1 100 ? -9.440 0.458 7.108 1.00 98.12 100 ARG A CA 1
ATOM 801 C C . ARG A 1 100 ? -9.599 -0.192 8.467 1.00 98.12 100 ARG A C 1
ATOM 803 O O . ARG A 1 100 ? -10.175 -1.275 8.564 1.00 98.12 100 ARG A O 1
ATOM 810 N N . GLY A 1 101 ? -9.097 0.460 9.503 1.00 97.88 101 GLY A N 1
ATOM 811 C CA . GLY A 1 101 ? -9.216 -0.039 10.863 1.00 97.88 101 GLY A CA 1
ATOM 812 C C . GLY A 1 101 ? -8.446 0.803 11.864 1.00 97.88 101 GLY A C 1
ATOM 813 O O . GLY A 1 101 ? -8.078 1.944 11.576 1.00 97.88 101 GLY A O 1
ATOM 814 N N . ASN A 1 102 ? -8.184 0.228 13.036 1.00 97.88 102 ASN A N 1
ATOM 815 C CA . ASN A 1 102 ? -7.474 0.918 14.109 1.00 97.88 102 ASN A CA 1
ATOM 816 C C . ASN A 1 102 ? -6.088 0.319 14.357 1.00 97.88 102 ASN A C 1
ATOM 818 O O . ASN A 1 102 ? -5.950 -0.886 14.557 1.00 97.88 102 ASN A O 1
ATOM 822 N N . TYR A 1 103 ? -5.075 1.178 14.432 1.00 97.94 103 TYR A N 1
ATOM 823 C CA . TYR A 1 103 ? -3.752 0.847 14.957 1.00 97.94 103 TYR A CA 1
ATOM 824 C C . TYR A 1 103 ? -3.516 1.664 16.226 1.00 97.94 103 TYR A C 1
ATOM 826 O O . TYR A 1 103 ? -3.548 2.891 16.184 1.00 97.94 103 TYR A O 1
ATOM 834 N N . GLN A 1 104 ? -3.337 1.000 17.372 1.00 95.94 104 GLN A N 1
ATOM 835 C CA . GLN A 1 104 ? -3.150 1.661 18.674 1.00 95.94 104 GLN A CA 1
ATOM 836 C C . GLN A 1 104 ? -4.184 2.778 18.954 1.00 95.94 104 GLN A C 1
ATOM 838 O O . GLN A 1 104 ? -3.834 3.871 19.386 1.00 95.94 104 GLN A O 1
ATOM 843 N N . GLN A 1 105 ? -5.474 2.504 18.706 1.00 95.50 105 GLN A N 1
ATOM 844 C CA . GLN A 1 105 ? -6.599 3.453 18.854 1.00 95.50 105 GLN A CA 1
ATOM 845 C C . GLN 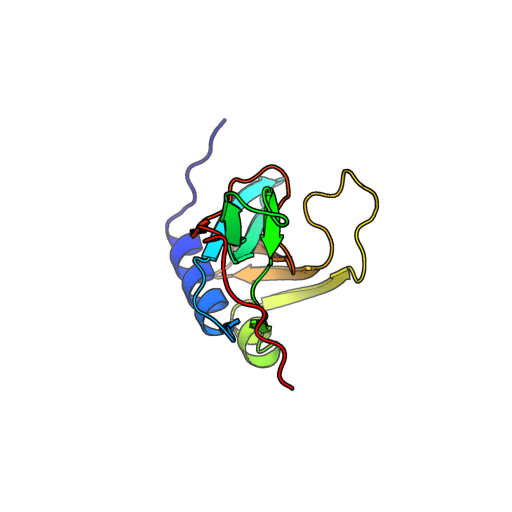A 1 105 ? -6.630 4.618 17.842 1.00 95.50 105 GLN A C 1
ATOM 847 O O . GLN A 1 105 ? -7.464 5.517 17.967 1.00 95.50 105 GLN A O 1
ATOM 852 N N . HIS A 1 106 ? -5.764 4.611 16.828 1.00 96.88 106 HIS A N 1
ATOM 853 C CA . HIS A 1 106 ? -5.783 5.571 15.730 1.00 96.88 106 HIS A CA 1
ATOM 854 C C . HIS A 1 106 ? -6.432 4.965 14.486 1.00 96.88 106 HIS A C 1
ATOM 856 O O . HIS A 1 106 ? -6.040 3.885 14.050 1.00 96.88 106 HIS A O 1
ATOM 862 N N . GLN A 1 107 ? -7.390 5.682 13.892 1.00 97.75 107 GLN A N 1
ATOM 863 C CA . GLN A 1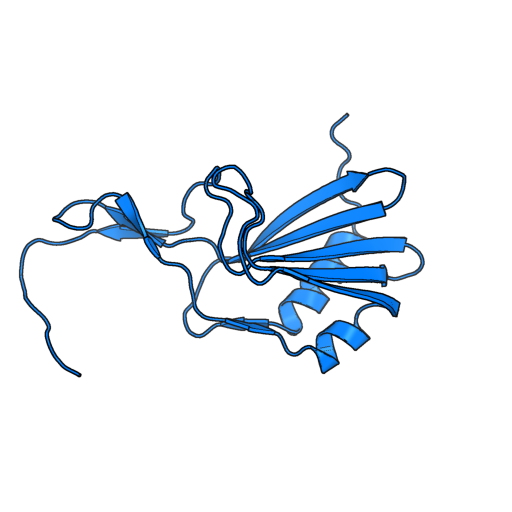 107 ? -7.986 5.303 12.610 1.00 97.75 107 GLN A CA 1
ATOM 864 C C . GLN A 1 107 ? -6.964 5.442 11.483 1.00 97.75 107 GLN A C 1
ATOM 866 O O . GLN A 1 107 ? -6.369 6.509 11.285 1.00 97.75 107 GLN A O 1
ATOM 871 N N . VAL A 1 108 ? -6.796 4.357 10.735 1.00 98.12 108 VAL A N 1
ATOM 872 C CA . VAL A 1 108 ? -5.871 4.247 9.613 1.00 98.12 108 VAL A CA 1
ATOM 873 C C . VAL A 1 108 ? -6.605 3.703 8.396 1.00 98.12 108 VAL A C 1
ATOM 875 O O . VAL A 1 108 ? -7.399 2.768 8.492 1.00 98.12 108 VAL A O 1
ATOM 878 N N . TRP A 1 109 ? -6.290 4.274 7.238 1.00 98.31 109 TRP A N 1
ATOM 879 C CA . TRP A 1 109 ? -6.633 3.731 5.934 1.00 98.31 109 TRP A CA 1
ATOM 880 C C . TRP A 1 109 ? -5.345 3.413 5.174 1.00 98.31 109 TRP A C 1
ATOM 882 O O . TRP A 1 109 ? -4.728 4.280 4.558 1.00 98.31 109 TRP A O 1
ATOM 892 N N . LEU A 1 110 ? -4.922 2.155 5.248 1.00 98.44 110 LEU A N 1
ATOM 893 C CA . LEU A 1 110 ? -3.748 1.639 4.556 1.00 98.44 110 LEU A CA 1
ATOM 894 C C . LEU A 1 110 ? -4.097 1.275 3.112 1.00 98.44 110 LEU A C 1
ATOM 896 O O . LEU A 1 110 ? -5.128 0.652 2.864 1.00 98.44 110 LEU A O 1
ATOM 900 N N . ARG A 1 111 ? -3.201 1.590 2.177 1.00 98.25 111 ARG A N 1
ATOM 901 C CA . ARG A 1 111 ? -3.220 1.139 0.785 1.00 98.25 111 ARG A CA 1
ATOM 902 C C . ARG A 1 111 ? -1.859 0.550 0.426 1.00 98.25 111 ARG A C 1
ATOM 904 O O . ARG A 1 111 ? -0.835 1.197 0.627 1.00 98.25 111 ARG A O 1
ATOM 911 N N . LEU A 1 112 ? -1.859 -0.669 -0.103 1.00 97.88 112 LEU A N 1
ATOM 912 C CA . LEU A 1 112 ? -0.689 -1.331 -0.679 1.00 97.88 112 LEU A CA 1
ATOM 913 C C . LEU A 1 112 ? -0.851 -1.323 -2.196 1.00 97.88 112 LEU A C 1
ATOM 915 O O . LEU A 1 112 ? -1.650 -2.097 -2.731 1.00 97.88 112 LEU A O 1
ATOM 919 N N . LEU A 1 113 ? -0.149 -0.416 -2.868 1.00 97.50 113 LEU A N 1
ATOM 920 C CA . LEU A 1 113 ? -0.266 -0.240 -4.309 1.00 97.50 113 LEU A CA 1
ATOM 921 C C . LEU A 1 113 ? 0.597 -1.282 -5.023 1.00 97.50 113 LEU A C 1
ATOM 923 O O . LEU A 1 113 ? 1.711 -1.586 -4.594 1.00 97.50 113 LEU A O 1
ATOM 927 N N . ALA A 1 114 ? 0.078 -1.817 -6.125 1.00 96.12 114 ALA A N 1
ATOM 928 C CA . ALA A 1 114 ? 0.814 -2.739 -6.982 1.00 96.12 114 ALA A CA 1
ATOM 929 C C . ALA A 1 114 ? 1.962 -2.035 -7.724 1.00 96.12 114 ALA A C 1
ATOM 931 O O . ALA A 1 114 ? 3.003 -2.640 -7.970 1.00 96.12 114 ALA A O 1
ATOM 932 N N . GLU A 1 115 ? 1.775 -0.756 -8.050 1.00 95.12 115 GLU A N 1
ATOM 933 C CA . GLU A 1 115 ? 2.720 0.070 -8.795 1.00 95.12 115 GLU A CA 1
ATOM 934 C C . GLU A 1 115 ? 2.915 1.414 -8.082 1.00 95.12 115 GLU A C 1
ATOM 936 O O . GLU A 1 115 ? 2.010 1.922 -7.418 1.00 95.12 115 GLU A O 1
ATOM 941 N N . ALA A 1 116 ? 4.112 1.995 -8.198 1.00 93.88 116 ALA A N 1
ATOM 942 C CA . ALA A 1 116 ? 4.353 3.344 -7.694 1.00 93.88 116 ALA A CA 1
ATOM 943 C C . ALA A 1 116 ? 3.554 4.372 -8.515 1.00 93.88 116 ALA A C 1
ATOM 945 O O . ALA A 1 116 ? 3.528 4.244 -9.743 1.00 93.88 116 ALA A O 1
ATOM 946 N N . PRO A 1 117 ? 3.013 5.433 -7.883 1.00 92.31 117 PRO A N 1
ATOM 947 C CA . PRO A 1 117 ? 2.321 6.507 -8.590 1.00 92.31 117 PRO A CA 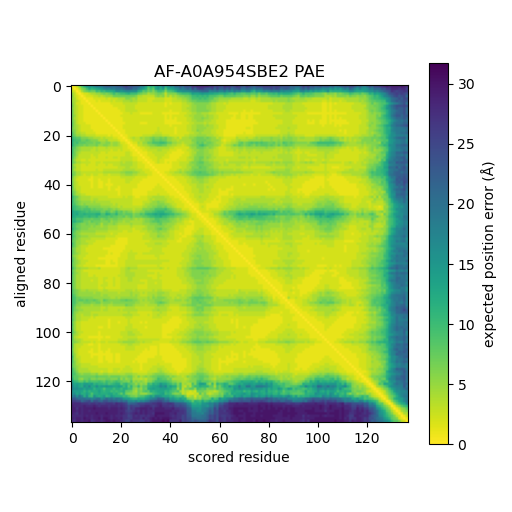1
ATOM 948 C C . PRO A 1 117 ? 3.140 7.061 -9.764 1.00 92.31 117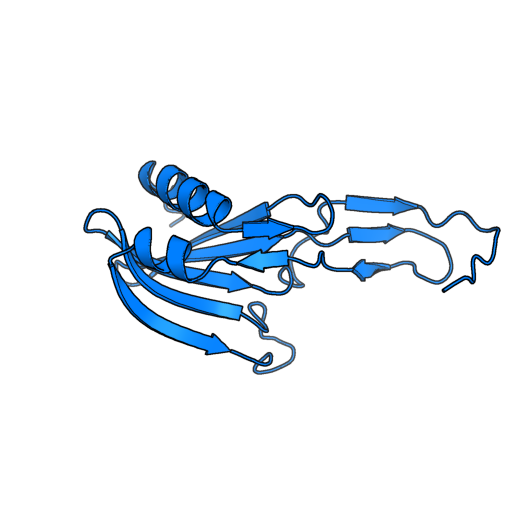 PRO A C 1
ATOM 950 O O . PRO A 1 117 ? 4.367 7.231 -9.674 1.00 92.31 117 PRO A O 1
ATOM 953 N N . HIS A 1 118 ? 2.469 7.362 -10.875 1.00 86.12 118 HIS A N 1
ATOM 954 C CA . HIS A 1 118 ? 3.121 7.837 -12.096 1.00 86.12 118 HIS A CA 1
ATOM 955 C C . HIS A 1 118 ? 3.815 9.182 -11.891 1.00 86.12 118 HIS A C 1
ATOM 957 O O . HIS A 1 118 ? 4.899 9.401 -12.432 1.00 86.12 118 HIS A O 1
ATOM 963 N N . SER A 1 119 ? 3.223 10.043 -11.065 1.00 85.06 119 SER A N 1
ATOM 964 C CA . SER A 1 119 ? 3.753 11.358 -10.702 1.00 85.06 119 SER A CA 1
ATOM 965 C C . SER A 1 119 ? 5.068 11.323 -9.911 1.00 85.06 119 SER A C 1
ATOM 967 O O . SER A 1 119 ? 5.727 12.359 -9.781 1.00 85.06 119 SER A O 1
ATOM 969 N N . LEU A 1 120 ? 5.474 10.160 -9.388 1.00 82.62 120 LEU A N 1
ATOM 970 C CA . LEU A 1 120 ? 6.716 10.011 -8.634 1.00 82.62 120 LEU A CA 1
ATOM 971 C C . LEU A 1 120 ? 7.894 9.584 -9.514 1.00 82.62 120 LEU A C 1
ATOM 973 O O . LEU A 1 120 ? 7.720 8.751 -10.412 1.00 82.62 120 LEU A O 1
ATOM 977 N N . PRO A 1 121 ? 9.106 10.098 -9.222 1.00 74.75 121 PRO A N 1
ATOM 978 C CA . PRO A 1 121 ? 10.319 9.644 -9.887 1.00 74.75 121 PRO A CA 1
ATOM 979 C C . PRO A 1 121 ? 10.607 8.170 -9.567 1.00 74.75 121 PRO A C 1
ATOM 981 O O . PRO A 1 121 ? 10.165 7.637 -8.545 1.00 74.75 121 PRO A O 1
ATOM 984 N N . SER A 1 122 ? 11.381 7.513 -10.430 1.00 72.38 122 SER A N 1
ATOM 985 C CA . SER A 1 122 ? 11.947 6.196 -10.134 1.00 72.38 122 SER A CA 1
ATOM 986 C C . SER A 1 122 ? 12.931 6.267 -8.968 1.00 72.38 122 SER A C 1
ATOM 988 O O . SER A 1 122 ? 13.648 7.254 -8.803 1.00 72.38 122 SER A O 1
ATOM 990 N N . GLY A 1 123 ? 12.991 5.194 -8.178 1.00 68.50 123 GLY A N 1
ATOM 991 C CA . GLY A 1 123 ? 14.006 5.054 -7.127 1.00 68.50 123 GLY A CA 1
ATOM 992 C C . GLY A 1 123 ? 15.360 4.616 -7.687 1.00 68.50 123 GLY A C 1
ATOM 993 O O . GLY A 1 123 ? 16.402 4.993 -7.158 1.00 68.50 123 GLY A O 1
ATOM 994 N N . GLN A 1 124 ? 15.351 3.865 -8.795 1.00 68.31 124 GLN A N 1
ATOM 995 C CA . GLN A 1 124 ? 16.547 3.312 -9.428 1.00 68.31 124 GLN A CA 1
ATOM 996 C C . GLN A 1 124 ? 16.544 3.538 -10.946 1.00 68.31 124 GLN A C 1
ATOM 998 O O . GLN A 1 124 ? 15.494 3.484 -11.586 1.00 68.31 124 GLN A O 1
ATOM 1003 N N . HIS A 1 125 ? 17.738 3.718 -11.520 1.00 78.88 125 HIS A N 1
ATOM 1004 C CA . HIS A 1 125 ? 17.964 3.802 -12.964 1.00 78.88 125 HIS A CA 1
ATOM 1005 C C . HIS A 1 125 ? 18.883 2.672 -13.448 1.00 78.88 125 HIS A C 1
ATOM 1007 O O . HIS A 1 125 ? 19.910 2.399 -12.823 1.00 78.88 125 HIS A O 1
ATOM 1013 N N . ILE A 1 126 ? 18.535 2.041 -14.572 1.00 72.75 126 ILE A N 1
ATOM 1014 C CA . ILE A 1 126 ? 19.368 1.048 -15.265 1.00 72.75 126 ILE A CA 1
ATOM 1015 C C . ILE A 1 126 ? 19.843 1.644 -16.592 1.00 72.75 126 ILE A C 1
ATOM 1017 O O . ILE A 1 126 ? 19.033 1.945 -17.464 1.00 72.75 126 ILE A O 1
ATOM 1021 N N . GLU A 1 127 ? 21.159 1.774 -16.768 1.00 70.94 127 GLU A N 1
ATOM 1022 C CA . GLU A 1 127 ? 21.753 2.187 -18.044 1.00 70.94 127 GLU A CA 1
ATOM 1023 C C . GLU A 1 127 ? 21.628 1.063 -19.081 1.00 70.94 127 GLU A C 1
ATOM 1025 O O . GLU A 1 127 ? 22.185 -0.027 -18.913 1.00 70.94 127 GLU A O 1
ATOM 1030 N N . ALA A 1 128 ? 20.929 1.322 -20.186 1.00 65.69 128 ALA A N 1
ATOM 1031 C CA . ALA A 1 128 ? 20.874 0.376 -21.289 1.00 65.69 128 ALA A CA 1
ATOM 1032 C C . ALA A 1 128 ? 22.145 0.503 -22.147 1.00 65.69 128 ALA A C 1
ATOM 1034 O O . ALA A 1 128 ? 22.236 1.332 -23.057 1.00 65.69 128 ALA A O 1
ATOM 1035 N N . TYR A 1 129 ? 23.147 -0.337 -21.883 1.00 55.16 129 TYR A N 1
ATOM 1036 C CA . TYR A 1 129 ? 24.288 -0.471 -22.789 1.00 55.16 129 TYR A CA 1
ATOM 1037 C C . TYR A 1 129 ? 23.817 -1.091 -24.112 1.00 55.16 129 TYR A C 1
ATOM 1039 O O . TYR A 1 129 ? 23.233 -2.174 -24.141 1.00 55.16 129 TYR A O 1
ATOM 1047 N N . ARG A 1 130 ? 24.094 -0.423 -25.239 1.00 49.28 130 ARG A N 1
ATOM 1048 C CA . ARG A 1 130 ? 23.943 -1.029 -26.570 1.00 49.28 130 ARG A CA 1
ATOM 1049 C C . ARG A 1 130 ? 24.923 -2.199 -26.696 1.00 49.28 130 ARG A C 1
ATOM 1051 O O . ARG A 1 130 ? 26.110 -1.971 -26.915 1.00 49.28 130 ARG A O 1
ATOM 1058 N N . GLY A 1 131 ? 24.420 -3.431 -26.636 1.00 47.66 131 GLY A N 1
ATOM 1059 C CA . GLY A 1 131 ? 25.133 -4.597 -27.158 1.00 47.66 131 GLY A CA 1
ATOM 1060 C C . GLY A 1 131 ? 24.871 -5.901 -26.417 1.00 47.66 131 GLY A C 1
ATOM 1061 O O . GLY A 1 131 ? 25.596 -6.228 -25.485 1.00 47.66 131 GLY A O 1
ATOM 1062 N N . GLY A 1 132 ? 23.916 -6.680 -26.926 1.00 37.69 132 GLY A N 1
ATOM 1063 C CA . GLY A 1 132 ? 23.797 -8.111 -26.659 1.00 37.69 132 GLY A CA 1
ATOM 1064 C C . GLY A 1 132 ? 22.358 -8.531 -26.417 1.00 37.69 132 GLY A C 1
ATOM 1065 O O . GLY A 1 132 ? 21.855 -8.367 -25.312 1.00 37.69 132 GLY A O 1
ATOM 1066 N N . GLU A 1 133 ? 21.714 -9.089 -27.443 1.00 46.78 133 GLU A N 1
ATOM 1067 C CA . GLU A 1 133 ? 20.559 -9.962 -27.241 1.00 46.78 133 GLU A CA 1
ATOM 1068 C C . GLU A 1 133 ? 20.904 -10.979 -26.148 1.00 46.78 133 GLU A C 1
ATOM 1070 O O . GLU A 1 133 ? 21.901 -11.697 -26.248 1.00 46.78 133 GLU A O 1
ATOM 1075 N N . VAL A 1 134 ? 20.073 -11.050 -25.116 1.00 39.56 134 VAL A N 1
ATOM 1076 C CA . VAL A 1 134 ? 19.975 -12.257 -24.304 1.00 39.56 134 VAL A CA 1
ATOM 1077 C C . VAL A 1 134 ? 18.519 -12.689 -24.365 1.00 39.56 134 VAL A C 1
ATOM 1079 O O . VAL A 1 134 ? 17.717 -12.382 -23.490 1.00 39.56 134 VAL A O 1
ATOM 1082 N N . GLU A 1 135 ? 18.172 -13.398 -25.441 1.00 37.44 135 GLU A N 1
ATOM 1083 C CA . GLU A 1 135 ? 17.243 -14.512 -25.279 1.00 37.44 135 GLU A CA 1
ATOM 1084 C C . GLU A 1 135 ? 17.913 -15.522 -24.341 1.00 37.44 135 GLU A C 1
ATOM 1086 O O . GLU A 1 135 ? 19.074 -15.881 -24.560 1.00 37.44 135 GLU A O 1
ATOM 1091 N N . ASN A 1 136 ? 17.200 -15.973 -23.303 1.00 35.44 136 ASN A N 1
ATOM 1092 C CA . ASN A 1 136 ? 16.932 -17.399 -23.087 1.00 35.44 136 ASN A CA 1
ATOM 1093 C C . ASN A 1 136 ? 16.123 -17.666 -21.796 1.00 35.44 136 ASN A C 1
ATOM 1095 O O . ASN A 1 136 ? 16.629 -17.450 -20.695 1.00 35.44 136 ASN A O 1
ATOM 1099 N N . TRP A 1 137 ? 14.941 -18.258 -22.037 1.00 38.59 137 TRP A N 1
ATOM 1100 C CA . TRP A 1 137 ? 13.980 -18.990 -21.183 1.00 38.59 137 TRP A CA 1
ATOM 1101 C C . TRP A 1 137 ? 13.095 -18.217 -20.202 1.00 38.59 137 TRP A C 1
ATOM 1103 O O . TRP A 1 137 ? 13.569 -17.831 -19.114 1.00 38.59 137 TRP A O 1
#

pLDDT: mean 88.62, std 14.73, range [35.44, 98.44]

Mean predicted aligned error: 6.38 Å

Foldseek 3Di:
DDDDDDPVVVVLVVQQVVQKDWPDDFDKDWDWDQDPQEIEIEIATFWEAEPDDPRHRPTDGTDMDGNVVSNCVQFVFPDKDFDCAAPDPPRQQTTWIWTWGDHPNGTYIYIYGRHHGPPDDGPHYDYDDPDDDDDDD

Solvent-accessible surface area (backbone atoms only — not comparable to full-atom values): 8034 Å² total; per-residue (Å²): 131,92,74,79,82,59,74,67,58,55,57,52,50,54,58,51,52,71,26,50,46,64,80,54,96,63,58,75,46,78,47,80,44,82,52,98,84,27,39,36,35,42,36,23,45,33,26,38,28,29,43,49,65,95,52,46,77,42,72,47,62,63,56,67,50,70,43,59,73,58,42,57,66,69,31,57,69,76,46,78,48,74,42,87,55,49,89,50,99,81,44,55,58,39,31,25,43,36,41,31,29,32,46,95,89,37,46,33,36,41,32,47,29,67,47,48,40,78,94,52,78,58,73,42,77,44,74,44,74,91,80,77,91,75,87,83,136

Nearest PDB structures (foldseek):
  3wfr-assembly3_G  TM=5.046E-01  e=8.812E-01  synthetic construct
  6ixv-assembly3_G  TM=3.794E-01  e=5.591E+00  Homo sapiens
  3e82-assembly1_A  TM=3.556E-01  e=5.591E+00  Klebsiella pneumoniae subsp. pneumoniae MGH 78578